Protein AF-A0A7J6NIA2-F1 (afdb_monomer_lite)

Structure (mmCIF, N/CA/C/O backbone):
data_AF-A0A7J6NIA2-F1
#
_entry.id   AF-A0A7J6NIA2-F1
#
loop_
_atom_site.group_PDB
_atom_site.id
_atom_site.type_symbol
_atom_site.label_atom_id
_atom_site.label_alt_id
_atom_site.label_comp_id
_atom_site.label_asym_id
_atom_site.label_entity_id
_atom_site.label_seq_id
_atom_site.pdbx_PDB_ins_code
_atom_site.Cartn_x
_atom_site.Cartn_y
_atom_site.Cartn_z
_atom_site.occupancy
_atom_site.B_iso_or_equiv
_atom_site.auth_seq_id
_atom_site.auth_comp_id
_atom_site.auth_asym_id
_atom_site.auth_atom_id
_atom_site.pdbx_PDB_model_num
ATOM 1 N N . MET A 1 1 ? 5.793 -27.119 43.582 1.00 45.19 1 MET A N 1
ATOM 2 C CA . MET A 1 1 ? 4.967 -27.601 42.456 1.00 45.19 1 MET A CA 1
ATOM 3 C C . MET A 1 1 ? 4.861 -26.455 41.469 1.00 45.19 1 MET A C 1
ATOM 5 O O . MET A 1 1 ? 4.261 -25.443 41.801 1.00 45.19 1 MET A O 1
ATOM 9 N N . SER A 1 2 ? 5.577 -26.552 40.351 1.00 40.84 2 SER A N 1
ATOM 10 C CA . SER A 1 2 ? 5.722 -25.476 39.365 1.00 40.84 2 SER A CA 1
ATOM 11 C C . SER A 1 2 ? 4.522 -25.458 38.420 1.00 40.84 2 SER A C 1
ATOM 13 O O . SER A 1 2 ? 4.171 -26.498 37.870 1.00 40.84 2 SER A O 1
ATOM 15 N N . ALA A 1 3 ? 3.907 -24.292 38.227 1.00 42.94 3 ALA A N 1
ATOM 16 C CA . ALA A 1 3 ? 2.899 -24.088 37.192 1.00 42.94 3 ALA A CA 1
ATOM 17 C C . ALA A 1 3 ? 3.591 -23.808 35.843 1.00 42.94 3 ALA A C 1
ATOM 19 O O . ALA A 1 3 ? 4.478 -22.951 35.796 1.00 42.94 3 ALA A O 1
ATOM 20 N N . PRO A 1 4 ? 3.209 -24.484 34.745 1.00 49.12 4 PRO A N 1
ATOM 21 C CA . PRO A 1 4 ? 3.611 -24.096 33.404 1.00 49.12 4 PRO A CA 1
ATOM 22 C C . PRO A 1 4 ? 2.627 -23.034 32.901 1.00 49.12 4 PRO A C 1
ATOM 24 O O . PRO A 1 4 ? 1.545 -23.352 32.413 1.00 49.12 4 PRO A O 1
ATOM 27 N N . SER A 1 5 ? 2.975 -21.758 33.048 1.00 40.22 5 SER A N 1
ATOM 28 C CA . SER A 1 5 ? 2.196 -20.675 32.445 1.00 40.22 5 SER A CA 1
ATOM 29 C C . SER A 1 5 ? 2.618 -20.512 30.989 1.00 40.22 5 SER A C 1
ATOM 31 O O . SER A 1 5 ? 3.705 -20.023 30.690 1.00 40.22 5 SER A O 1
ATOM 33 N N . SER A 1 6 ? 1.742 -20.977 30.106 1.00 42.31 6 SER A N 1
ATOM 34 C CA . SER A 1 6 ? 1.736 -20.886 28.649 1.00 42.31 6 SER A CA 1
ATOM 35 C C . SER A 1 6 ? 2.316 -19.581 28.087 1.00 42.31 6 SER A C 1
ATOM 37 O O . SER A 1 6 ? 1.615 -18.585 27.928 1.00 42.31 6 SER A O 1
ATOM 39 N N . GLY A 1 7 ? 3.592 -19.615 27.704 1.00 35.66 7 GLY A N 1
ATOM 40 C CA . GLY A 1 7 ? 4.191 -18.662 26.771 1.00 35.66 7 GLY A CA 1
ATOM 41 C C . GLY A 1 7 ? 3.800 -19.026 25.340 1.00 35.66 7 GLY A C 1
ATOM 42 O O . GLY A 1 7 ? 4.608 -19.570 24.593 1.00 35.66 7 GLY A O 1
ATOM 43 N N . LEU A 1 8 ? 2.541 -18.797 24.969 1.00 37.75 8 LEU A N 1
ATOM 44 C CA . LEU A 1 8 ? 2.057 -18.997 23.604 1.00 37.75 8 LEU A CA 1
ATOM 45 C C . LEU A 1 8 ? 2.076 -17.661 22.845 1.00 37.75 8 LEU A C 1
ATOM 47 O O . LEU A 1 8 ? 1.223 -16.810 23.052 1.00 37.75 8 LEU A O 1
ATOM 51 N N . GLY A 1 9 ? 3.013 -17.521 21.904 1.00 40.50 9 GLY A N 1
ATOM 52 C CA . GLY A 1 9 ? 2.625 -17.140 20.540 1.00 40.50 9 GLY A CA 1
ATOM 53 C C . GLY A 1 9 ? 2.795 -15.701 20.038 1.00 40.50 9 GLY A C 1
ATOM 54 O O . GLY A 1 9 ? 2.495 -15.485 18.867 1.00 40.50 9 GLY A O 1
ATOM 55 N N . ASN A 1 10 ? 3.306 -14.726 20.798 1.00 49.62 10 ASN A N 1
ATOM 56 C CA . ASN A 1 10 ? 3.347 -13.329 20.306 1.00 49.62 10 ASN A CA 1
ATOM 57 C C . ASN A 1 10 ? 4.240 -13.099 19.067 1.00 49.62 10 ASN A C 1
ATOM 59 O O . ASN A 1 10 ? 3.904 -12.289 18.206 1.00 49.62 10 ASN A O 1
ATOM 63 N N . GLY A 1 11 ? 5.307 -13.884 18.891 1.00 50.47 11 GLY A N 1
ATOM 64 C CA . GLY A 1 11 ? 6.149 -13.818 17.690 1.00 50.47 11 GLY A CA 1
ATOM 65 C C . GLY A 1 11 ? 5.523 -14.430 16.426 1.00 50.47 11 GLY A C 1
ATOM 66 O O . GLY A 1 11 ? 6.118 -14.341 15.352 1.00 50.47 11 GLY A O 1
ATOM 67 N N . ALA A 1 12 ? 4.369 -15.104 16.513 1.00 53.28 12 ALA A N 1
ATOM 68 C CA . ALA A 1 12 ? 3.686 -15.652 15.337 1.00 53.28 12 ALA A CA 1
ATOM 69 C C . ALA A 1 12 ? 3.034 -14.532 14.506 1.00 53.28 12 ALA A C 1
ATOM 71 O O . ALA A 1 12 ? 3.328 -14.414 13.320 1.00 53.28 12 ALA A O 1
ATOM 72 N N . GLY A 1 13 ? 2.294 -13.621 15.153 1.00 72.12 13 GLY A N 1
ATOM 73 C CA . GLY A 1 13 ? 1.554 -12.556 14.463 1.00 72.12 13 GLY A CA 1
ATOM 74 C C . GLY A 1 13 ? 2.438 -11.594 13.663 1.00 72.12 13 GLY A C 1
ATOM 75 O O . GLY A 1 13 ? 2.110 -11.250 12.533 1.00 72.12 13 GLY A O 1
ATOM 76 N N . ILE A 1 14 ? 3.603 -11.213 14.196 1.00 75.75 14 ILE A N 1
ATOM 77 C CA . ILE A 1 14 ? 4.543 -10.315 13.497 1.00 75.75 14 ILE A CA 1
ATOM 78 C C . ILE A 1 14 ? 5.127 -10.985 12.252 1.00 75.75 14 ILE A C 1
ATOM 80 O O . ILE A 1 14 ? 5.231 -10.364 11.194 1.00 75.75 14 ILE A O 1
ATOM 84 N N . ARG A 1 15 ? 5.489 -12.268 12.363 1.00 82.12 15 ARG A N 1
ATOM 85 C CA . ARG A 1 15 ? 6.034 -13.036 11.239 1.00 82.12 15 ARG A CA 1
ATOM 86 C C . ARG A 1 15 ? 4.994 -13.246 10.145 1.00 82.12 15 ARG A C 1
ATOM 88 O O . ARG A 1 15 ? 5.357 -13.217 8.972 1.00 82.12 15 ARG A O 1
ATOM 95 N N . ASP A 1 16 ? 3.727 -13.400 10.512 1.00 84.56 16 ASP A N 1
ATOM 96 C CA . ASP A 1 16 ? 2.630 -13.528 9.553 1.00 84.56 16 ASP A CA 1
ATOM 97 C C . ASP A 1 16 ? 2.328 -12.201 8.843 1.00 84.56 16 ASP A C 1
ATOM 99 O O . ASP A 1 16 ? 2.191 -12.193 7.617 1.00 84.56 16 ASP A O 1
ATOM 103 N N . ILE A 1 17 ? 2.346 -11.069 9.564 1.00 86.31 17 ILE A N 1
ATOM 104 C CA . ILE A 1 17 ? 2.268 -9.728 8.957 1.00 86.31 17 ILE A CA 1
ATOM 105 C C . ILE A 1 17 ? 3.416 -9.552 7.965 1.00 86.31 17 ILE A C 1
ATOM 107 O O . ILE A 1 17 ? 3.185 -9.246 6.796 1.00 86.31 17 ILE A O 1
ATOM 111 N N . GLN A 1 18 ? 4.654 -9.797 8.402 1.00 87.19 18 GLN A N 1
ATOM 112 C CA . GLN A 1 18 ? 5.826 -9.645 7.548 1.00 87.19 18 GLN A CA 1
ATOM 113 C C . GLN A 1 18 ? 5.720 -10.535 6.306 1.00 87.19 18 GLN A C 1
ATOM 115 O O . GLN A 1 18 ? 5.883 -10.028 5.200 1.00 87.19 18 GLN A O 1
ATOM 120 N N . ARG A 1 19 ? 5.404 -11.829 6.461 1.00 88.25 19 ARG A N 1
ATOM 121 C CA . ARG A 1 19 ? 5.225 -12.763 5.337 1.00 88.25 19 ARG A CA 1
ATOM 122 C C . ARG A 1 19 ? 4.176 -12.251 4.353 1.00 88.25 19 ARG A C 1
ATOM 124 O O . ARG A 1 19 ? 4.450 -12.212 3.159 1.00 88.25 19 ARG A O 1
ATOM 131 N N . THR A 1 20 ? 3.026 -11.807 4.850 1.00 89.50 20 THR A N 1
ATOM 132 C CA . THR A 1 20 ? 1.936 -11.299 4.008 1.00 89.50 20 THR A CA 1
ATOM 133 C C . THR A 1 20 ? 2.365 -10.057 3.231 1.00 89.50 20 THR A C 1
ATOM 135 O O . THR A 1 20 ? 2.151 -9.984 2.024 1.00 89.50 20 THR A O 1
ATOM 138 N N . LEU A 1 21 ? 3.052 -9.111 3.880 1.00 90.56 21 LEU A N 1
ATOM 139 C CA . LEU A 1 21 ? 3.591 -7.929 3.203 1.00 90.56 21 LEU A CA 1
ATOM 140 C C . LEU A 1 21 ? 4.607 -8.302 2.116 1.00 90.56 21 LEU A C 1
ATOM 142 O O . LEU A 1 21 ? 4.620 -7.674 1.060 1.00 90.56 21 LEU A O 1
ATOM 146 N N . LEU A 1 22 ? 5.425 -9.337 2.330 1.00 90.81 22 LEU A N 1
ATOM 147 C CA . LEU A 1 22 ? 6.323 -9.840 1.288 1.00 90.81 22 LEU A CA 1
ATOM 148 C C . LEU A 1 22 ? 5.561 -10.418 0.101 1.00 90.81 22 LEU A C 1
ATOM 150 O O . LEU A 1 22 ? 5.874 -10.068 -1.032 1.00 90.81 22 LEU A O 1
ATOM 154 N N . CYS A 1 23 ? 4.541 -11.237 0.350 1.00 90.62 23 CYS A N 1
ATOM 155 C CA . CYS A 1 23 ? 3.704 -11.794 -0.709 1.00 90.62 23 CYS A CA 1
ATOM 156 C C . CYS A 1 23 ? 3.002 -10.691 -1.514 1.00 90.62 23 CYS A C 1
ATOM 158 O O . CYS A 1 23 ? 2.989 -10.741 -2.741 1.00 90.62 23 CYS A O 1
ATOM 160 N N . ILE A 1 24 ? 2.483 -9.660 -0.842 1.00 91.81 24 ILE A N 1
ATOM 161 C CA . ILE A 1 24 ? 1.876 -8.493 -1.495 1.00 91.81 24 ILE A CA 1
ATOM 162 C C . ILE A 1 24 ? 2.916 -7.761 -2.349 1.00 91.81 24 ILE A C 1
ATOM 164 O O . ILE A 1 24 ? 2.649 -7.441 -3.510 1.00 91.81 24 ILE A O 1
ATOM 168 N N . PHE A 1 25 ? 4.116 -7.522 -1.812 1.00 92.94 25 PHE A N 1
ATOM 169 C CA . PHE A 1 25 ? 5.190 -6.895 -2.576 1.00 92.94 25 PHE A CA 1
ATOM 170 C C . PHE A 1 25 ? 5.533 -7.712 -3.822 1.00 92.94 25 PHE A C 1
ATOM 172 O O . PHE A 1 25 ? 5.605 -7.153 -4.914 1.00 92.94 25 PHE A O 1
ATOM 179 N N . ASP A 1 26 ? 5.702 -9.025 -3.694 1.00 91.00 26 ASP A N 1
ATOM 180 C CA . ASP A 1 26 ? 6.024 -9.912 -4.814 1.00 91.00 26 ASP A CA 1
ATOM 181 C C . ASP A 1 26 ? 4.872 -10.011 -5.830 1.00 91.00 26 ASP A C 1
ATOM 183 O O . ASP A 1 26 ? 5.105 -10.173 -7.028 1.00 91.00 26 ASP A O 1
ATOM 187 N N . TYR A 1 27 ? 3.627 -9.827 -5.403 1.00 92.12 27 TYR A N 1
ATOM 188 C CA . TYR A 1 27 ? 2.491 -9.776 -6.317 1.00 92.12 27 TYR A CA 1
ATOM 189 C C . TYR A 1 27 ? 2.450 -8.471 -7.135 1.00 92.12 27 TYR A C 1
ATOM 191 O O . TYR A 1 27 ? 2.284 -8.500 -8.356 1.00 92.12 27 TYR A O 1
ATOM 199 N N . TYR A 1 28 ? 2.632 -7.314 -6.488 1.00 93.12 28 TYR A N 1
ATOM 200 C CA . TYR A 1 28 ? 2.475 -6.005 -7.143 1.00 93.12 28 TYR A CA 1
ATOM 201 C C . TYR A 1 28 ? 3.755 -5.447 -7.779 1.00 93.12 28 TYR A C 1
ATOM 203 O O . TYR A 1 28 ? 3.667 -4.588 -8.666 1.00 93.12 28 TYR A O 1
ATOM 211 N N . SER A 1 29 ? 4.934 -5.883 -7.332 1.00 92.75 29 SER A N 1
ATOM 212 C CA . SER A 1 29 ? 6.212 -5.382 -7.843 1.00 92.75 29 SER A CA 1
ATOM 213 C C . SER A 1 29 ? 6.515 -5.897 -9.247 1.00 92.75 29 SER A C 1
ATOM 215 O O . SER A 1 29 ? 6.109 -6.981 -9.668 1.00 92.75 29 SER A O 1
ATOM 217 N N . THR A 1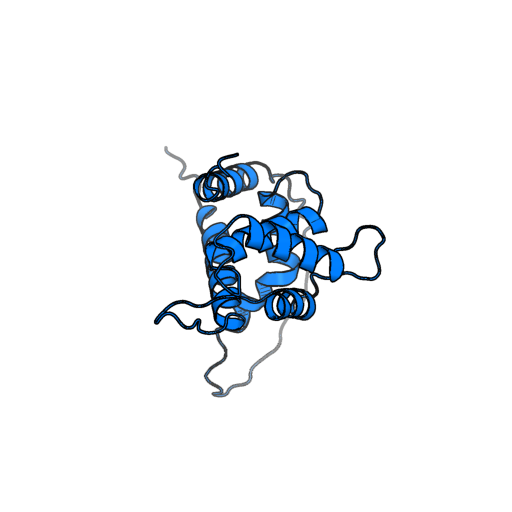 30 ? 7.256 -5.085 -9.991 1.00 89.50 30 THR A N 1
ATOM 218 C CA . THR A 1 30 ? 7.741 -5.418 -11.329 1.00 89.50 30 THR A CA 1
ATOM 219 C C . THR A 1 30 ? 9.240 -5.692 -11.279 1.00 89.50 30 THR A C 1
ATOM 221 O O . THR A 1 30 ? 9.935 -5.013 -10.514 1.00 89.50 30 THR A O 1
ATOM 224 N N . PRO A 1 31 ? 9.760 -6.630 -12.093 1.00 87.44 31 PRO A N 1
ATOM 225 C CA . PRO A 1 31 ? 11.199 -6.785 -12.269 1.00 87.44 31 PRO A CA 1
ATOM 226 C C . PRO A 1 31 ? 11.839 -5.442 -12.634 1.00 87.44 31 PRO A C 1
ATOM 228 O O . PRO A 1 31 ? 11.301 -4.704 -13.466 1.00 87.44 31 PRO A O 1
ATOM 231 N N . SER A 1 32 ? 12.950 -5.111 -11.981 1.00 85.25 32 SER A N 1
ATOM 232 C CA . SER A 1 32 ? 13.765 -3.952 -12.335 1.00 85.25 32 SER A CA 1
ATOM 233 C C . SER A 1 32 ? 14.729 -4.315 -13.477 1.00 85.25 32 SER A C 1
ATOM 235 O O . SER A 1 32 ? 14.815 -5.468 -13.904 1.00 85.25 32 SER A O 1
ATOM 237 N N . SER A 1 33 ? 15.450 -3.321 -14.003 1.00 81.38 33 SER A N 1
ATOM 238 C CA . SER A 1 33 ? 16.531 -3.555 -14.969 1.00 81.38 33 SER A CA 1
ATOM 239 C C . SER A 1 33 ? 17.726 -4.295 -14.354 1.00 81.38 33 SER A C 1
ATOM 241 O O . SER A 1 33 ? 18.554 -4.828 -15.092 1.00 81.38 33 SER A O 1
ATOM 243 N N . GLN A 1 34 ? 17.838 -4.321 -13.022 1.00 79.50 34 GLN A N 1
ATOM 244 C CA . GLN A 1 34 ? 18.849 -5.096 -12.317 1.00 79.50 34 GLN A CA 1
ATOM 245 C C . GLN A 1 34 ? 18.347 -6.529 -12.079 1.00 79.50 34 GLN A C 1
ATOM 247 O O . GLN A 1 34 ? 17.232 -6.735 -11.591 1.00 79.50 34 GLN A O 1
ATOM 252 N N . PRO A 1 35 ? 19.156 -7.551 -12.407 1.00 79.19 35 PRO A N 1
ATOM 253 C CA . PRO A 1 35 ? 18.750 -8.940 -12.257 1.00 79.19 35 PRO A CA 1
ATOM 254 C C . PRO A 1 35 ? 18.482 -9.28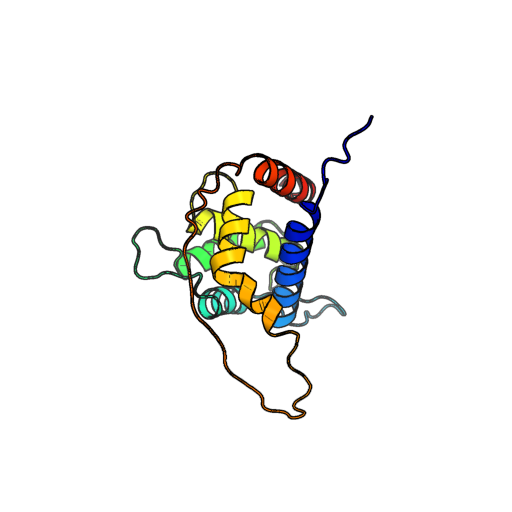3 -10.787 1.00 79.19 35 PRO A C 1
ATOM 256 O O . PRO A 1 35 ? 19.323 -9.069 -9.919 1.00 79.19 35 PRO A O 1
ATOM 259 N N . GLY A 1 36 ? 17.302 -9.848 -10.522 1.00 79.25 36 GLY A N 1
ATOM 260 C CA . GLY A 1 36 ? 16.875 -10.260 -9.181 1.00 79.25 36 GLY A CA 1
ATOM 261 C C . GLY A 1 36 ? 16.276 -9.142 -8.324 1.00 79.25 36 GLY A C 1
ATOM 262 O O . GLY A 1 36 ? 15.751 -9.428 -7.249 1.00 79.25 36 GLY A O 1
ATOM 263 N N . GLU A 1 37 ? 16.287 -7.895 -8.792 1.00 84.38 37 GLU A N 1
ATOM 264 C CA . GLU A 1 37 ? 15.642 -6.789 -8.097 1.00 84.38 37 GLU A CA 1
ATOM 265 C C . GLU A 1 37 ? 14.196 -6.621 -8.582 1.00 84.38 37 GLU A C 1
ATOM 267 O O . GLU A 1 37 ? 13.886 -6.687 -9.775 1.00 84.38 37 GLU A O 1
ATOM 272 N N . ARG A 1 38 ? 13.285 -6.393 -7.636 1.00 89.81 38 ARG A N 1
ATOM 273 C CA . ARG A 1 38 ? 11.895 -6.039 -7.925 1.00 89.81 38 ARG A CA 1
ATOM 274 C C . ARG A 1 38 ? 11.590 -4.720 -7.249 1.00 89.81 38 ARG A C 1
ATOM 276 O O . ARG A 1 38 ? 11.984 -4.502 -6.105 1.00 89.81 38 ARG A O 1
ATOM 283 N N . LEU A 1 39 ? 10.895 -3.854 -7.972 1.00 91.75 39 LEU A N 1
ATOM 284 C CA . LEU A 1 39 ? 10.536 -2.521 -7.515 1.00 91.75 39 LEU A CA 1
ATOM 285 C C . LEU A 1 39 ? 9.033 -2.319 -7.642 1.00 91.75 39 LEU A C 1
ATOM 287 O O . LEU A 1 39 ? 8.397 -2.778 -8.597 1.00 91.75 39 LEU A O 1
ATOM 291 N N . LEU A 1 40 ? 8.464 -1.604 -6.680 1.00 94.12 40 LEU A N 1
ATOM 292 C CA . LEU A 1 40 ? 7.044 -1.292 -6.646 1.00 94.12 40 LEU A CA 1
ATOM 293 C C . LEU A 1 40 ? 6.828 0.175 -7.021 1.00 94.12 40 LEU A C 1
ATOM 295 O O . LEU A 1 40 ? 7.232 1.086 -6.304 1.00 94.12 40 LEU A O 1
ATOM 299 N N . ARG A 1 41 ? 6.211 0.404 -8.182 1.00 94.00 41 ARG A N 1
ATOM 300 C CA . ARG A 1 41 ? 5.921 1.750 -8.703 1.00 94.00 41 ARG A CA 1
ATOM 301 C C . ARG A 1 41 ? 4.726 2.387 -7.994 1.00 94.00 41 ARG A C 1
ATOM 303 O O . ARG A 1 41 ? 3.854 1.676 -7.500 1.00 94.00 41 ARG A O 1
ATOM 310 N N . ALA A 1 42 ? 4.629 3.716 -8.054 1.00 92.38 42 ALA A N 1
ATOM 311 C CA . ALA A 1 42 ? 3.523 4.484 -7.467 1.00 92.38 42 ALA A CA 1
ATOM 312 C C . ALA A 1 42 ? 2.144 3.956 -7.888 1.00 92.38 42 ALA A C 1
ATOM 314 O O . ALA A 1 42 ? 1.290 3.678 -7.050 1.00 92.38 42 ALA A O 1
ATOM 315 N N . SER A 1 43 ? 1.962 3.708 -9.189 1.00 92.94 43 SER A N 1
ATOM 316 C CA . SER A 1 43 ? 0.707 3.179 -9.734 1.00 92.94 43 SER A CA 1
ATOM 317 C C . SER A 1 43 ? 0.333 1.808 -9.166 1.00 92.94 43 SER A C 1
ATOM 319 O O . SER A 1 43 ? -0.849 1.520 -8.991 1.00 92.94 43 SER A O 1
ATOM 321 N N . LYS A 1 44 ? 1.323 0.969 -8.840 1.00 94.25 44 LYS A N 1
ATOM 322 C CA . LYS A 1 44 ? 1.111 -0.345 -8.221 1.00 94.25 44 LYS A CA 1
ATOM 323 C C . LYS A 1 44 ? 0.797 -0.228 -6.732 1.00 94.25 44 LYS A C 1
ATOM 325 O O . LYS A 1 44 ? -0.081 -0.949 -6.271 1.00 94.25 44 LYS A O 1
ATOM 330 N N . LEU A 1 45 ? 1.423 0.711 -6.015 1.00 94.12 45 LEU A N 1
ATOM 331 C CA . LEU A 1 45 ? 1.064 1.000 -4.621 1.00 94.12 45 LEU A CA 1
ATOM 332 C C . LEU A 1 45 ? -0.381 1.487 -4.517 1.00 94.12 45 LEU A C 1
ATOM 334 O O . LEU A 1 45 ? -1.161 0.949 -3.739 1.00 94.12 45 LEU A O 1
ATOM 338 N N . ARG A 1 46 ? -0.758 2.462 -5.351 1.00 93.56 46 ARG A N 1
ATOM 339 C CA . ARG A 1 46 ? -2.130 2.973 -5.398 1.00 93.56 46 ARG A CA 1
ATOM 340 C C . ARG A 1 46 ? -3.121 1.864 -5.731 1.00 93.56 46 ARG A C 1
ATOM 342 O O . ARG A 1 46 ? -4.144 1.747 -5.066 1.00 93.56 46 ARG A O 1
ATOM 349 N N . ARG A 1 47 ? -2.803 1.024 -6.724 1.00 92.94 47 ARG A N 1
ATOM 350 C CA . ARG A 1 47 ? -3.653 -0.113 -7.088 1.00 92.94 47 ARG A CA 1
ATOM 351 C C . ARG A 1 47 ? -3.838 -1.082 -5.920 1.00 92.94 47 ARG A C 1
ATOM 353 O O . ARG A 1 47 ? -4.972 -1.439 -5.640 1.00 92.94 47 ARG A O 1
ATOM 360 N N . MET A 1 48 ? -2.766 -1.425 -5.207 1.00 93.94 48 MET A N 1
ATOM 361 C CA . MET A 1 48 ? -2.843 -2.244 -3.995 1.00 93.94 48 MET A CA 1
ATOM 362 C C . MET A 1 48 ? -3.774 -1.615 -2.950 1.00 93.94 48 MET A C 1
ATOM 364 O O . MET A 1 48 ? -4.624 -2.312 -2.404 1.00 93.94 48 MET A O 1
ATOM 368 N N . CYS A 1 49 ? -3.647 -0.312 -2.679 1.00 93.06 49 CYS A N 1
ATOM 369 C CA . CYS A 1 49 ? -4.506 0.383 -1.716 1.00 93.06 49 CYS A CA 1
ATOM 370 C C . CYS A 1 49 ? -5.988 0.393 -2.126 1.00 93.06 49 CYS A C 1
ATOM 372 O O . CYS A 1 49 ? -6.849 0.339 -1.250 1.00 93.06 49 CYS A O 1
ATOM 374 N N . LEU A 1 50 ? -6.283 0.445 -3.428 1.00 91.38 50 LEU A N 1
ATOM 375 C CA . LEU A 1 50 ? -7.645 0.315 -3.955 1.00 91.38 50 LEU A CA 1
ATOM 376 C C . LEU A 1 50 ? -8.164 -1.121 -3.815 1.00 91.38 50 LEU A C 1
ATOM 378 O O . LEU A 1 50 ? -9.241 -1.326 -3.269 1.00 91.38 50 LEU A O 1
ATOM 382 N N . ASP A 1 51 ? -7.380 -2.111 -4.250 1.00 90.44 51 ASP A N 1
ATOM 383 C CA . ASP A 1 51 ? -7.770 -3.529 -4.232 1.00 90.44 51 ASP A CA 1
ATOM 384 C C . ASP A 1 51 ? -8.004 -4.052 -2.801 1.00 90.44 51 ASP A C 1
ATOM 386 O O . ASP A 1 51 ? -8.829 -4.933 -2.586 1.00 90.44 51 ASP A O 1
ATOM 390 N N . SER A 1 52 ? -7.313 -3.481 -1.810 1.00 88.69 52 SER A N 1
ATOM 391 C CA . SER A 1 52 ? -7.467 -3.813 -0.383 1.00 88.69 52 SER A CA 1
ATOM 392 C C . SER A 1 52 ? -8.483 -2.935 0.364 1.00 88.69 52 SER A C 1
ATOM 394 O O . SER A 1 52 ? -8.674 -3.104 1.571 1.00 88.69 52 SER A O 1
ATOM 396 N N . GLY A 1 53 ? -9.125 -1.975 -0.313 1.00 88.62 53 GLY A N 1
ATOM 397 C CA . GLY A 1 53 ? -10.074 -1.047 0.315 1.00 88.62 53 GLY A CA 1
ATOM 398 C C . GLY A 1 53 ? -9.445 -0.160 1.398 1.00 88.62 53 GLY A C 1
ATOM 399 O O . GLY A 1 53 ? -10.122 0.276 2.329 1.00 88.62 53 GLY A O 1
ATOM 400 N N . ILE A 1 54 ? -8.129 0.077 1.333 1.00 89.81 54 ILE A N 1
ATOM 401 C CA . ILE A 1 54 ? -7.434 0.954 2.283 1.00 89.81 54 ILE A CA 1
ATOM 402 C C . ILE A 1 54 ? -7.815 2.414 2.014 1.00 89.81 54 ILE A C 1
ATOM 404 O O . ILE A 1 54 ? -7.964 3.182 2.968 1.00 89.81 54 ILE A O 1
ATOM 408 N N . ILE A 1 55 ? -7.974 2.791 0.744 1.00 90.12 55 ILE A N 1
ATOM 409 C CA . ILE A 1 55 ? -8.435 4.129 0.366 1.00 90.12 55 ILE A CA 1
ATOM 410 C C . ILE A 1 55 ? -9.908 4.282 0.752 1.00 90.12 55 ILE A C 1
ATOM 412 O O . ILE A 1 55 ? -10.733 3.435 0.422 1.00 90.12 55 ILE A O 1
ATOM 416 N N . ASP A 1 56 ? -10.206 5.371 1.451 1.00 83.50 56 ASP A N 1
ATOM 417 C CA . ASP A 1 56 ? -11.549 5.754 1.880 1.00 83.50 56 ASP A CA 1
ATOM 418 C C . ASP A 1 56 ? -11.770 7.206 1.446 1.00 83.50 56 ASP A C 1
ATOM 420 O O . ASP A 1 56 ? -11.315 8.148 2.100 1.00 83.50 56 ASP A O 1
ATOM 424 N N . GLU A 1 57 ? -12.379 7.370 0.270 1.00 72.12 57 GLU A N 1
ATOM 425 C CA . GLU A 1 57 ? -12.606 8.679 -0.355 1.00 72.12 57 GLU A CA 1
ATOM 426 C C . GLU A 1 57 ? -13.789 9.434 0.271 1.00 72.12 57 GLU A C 1
ATOM 428 O O . GLU A 1 57 ? -13.936 10.635 0.042 1.00 72.12 57 GLU A O 1
ATOM 433 N N . GLU A 1 58 ? -14.615 8.767 1.083 1.00 67.62 58 GLU A N 1
ATOM 434 C CA . GLU A 1 58 ? -15.853 9.344 1.621 1.00 67.62 58 GLU A CA 1
ATOM 435 C C . GLU A 1 58 ? -15.641 10.101 2.946 1.00 67.62 58 GLU A C 1
ATOM 437 O O . GLU A 1 58 ? -16.506 10.865 3.383 1.00 67.62 58 GLU A O 1
ATOM 442 N N . GLY A 1 59 ? -14.476 9.958 3.587 1.00 57.88 59 GLY A N 1
ATOM 443 C CA . GLY A 1 59 ? -14.177 10.582 4.877 1.00 57.88 59 GLY A CA 1
ATOM 444 C C . GLY A 1 59 ? -13.278 11.823 4.805 1.00 57.88 59 GLY A C 1
ATOM 445 O O . GLY A 1 59 ? -12.165 11.773 4.292 1.00 57.88 59 GLY A O 1
ATOM 446 N N . HIS A 1 60 ? -13.647 12.905 5.509 1.00 59.97 60 HIS A N 1
ATOM 447 C CA . HIS A 1 60 ? -12.765 14.066 5.771 1.00 59.97 60 HIS A CA 1
ATOM 448 C C . HIS A 1 60 ? -11.443 13.719 6.499 1.00 59.97 60 HIS A C 1
ATOM 450 O O . HIS A 1 60 ? -10.555 14.565 6.614 1.00 59.97 60 HIS A O 1
ATOM 456 N N . LYS A 1 61 ? -11.314 12.492 7.018 1.00 67.44 61 LYS A N 1
ATOM 457 C CA . LYS A 1 61 ? -10.107 11.944 7.659 1.00 67.44 61 LYS A CA 1
ATOM 458 C C . LYS A 1 61 ? -9.618 10.642 7.010 1.00 67.44 61 LYS A C 1
ATOM 460 O O . LYS A 1 61 ? -8.760 9.974 7.580 1.00 67.44 61 LYS A O 1
ATOM 465 N N . GLY A 1 62 ? -10.184 10.277 5.861 1.00 73.31 62 GLY A N 1
ATOM 466 C CA . GLY A 1 62 ? -9.838 9.064 5.135 1.00 73.31 62 GLY A CA 1
ATOM 467 C C . GLY A 1 62 ? -8.480 9.164 4.446 1.00 73.31 62 GLY A C 1
ATOM 468 O O . GLY A 1 62 ? -7.925 10.248 4.225 1.00 73.31 62 GLY A O 1
ATOM 469 N N . LEU A 1 63 ? -7.923 8.003 4.115 1.00 87.94 63 LEU A N 1
ATOM 470 C CA . LEU A 1 63 ? -6.744 7.925 3.270 1.00 87.94 63 LEU A CA 1
ATOM 471 C C . LEU A 1 63 ? -7.188 8.078 1.810 1.00 87.94 63 LEU A C 1
ATOM 473 O O . LEU A 1 63 ? -7.880 7.209 1.292 1.00 87.94 63 LEU A O 1
ATOM 477 N N . THR A 1 64 ? -6.778 9.160 1.152 1.00 91.00 64 THR A N 1
ATOM 478 C CA . THR A 1 64 ? -7.102 9.428 -0.259 1.00 91.00 64 THR A CA 1
ATOM 479 C C . THR A 1 64 ? -5.990 8.967 -1.198 1.00 91.00 64 THR A C 1
ATOM 481 O O . THR A 1 64 ? -4.843 8.782 -0.781 1.00 91.00 64 THR A O 1
ATOM 484 N N . ASP A 1 65 ? -6.293 8.847 -2.489 1.00 91.00 65 ASP A N 1
ATOM 485 C CA . ASP A 1 65 ? -5.312 8.532 -3.535 1.00 91.00 65 ASP A CA 1
ATOM 486 C C . ASP A 1 65 ? -4.135 9.533 -3.581 1.00 91.00 65 ASP A C 1
ATOM 488 O O . ASP A 1 65 ? -2.981 9.139 -3.784 1.00 91.00 65 ASP A O 1
ATOM 492 N N . VAL A 1 66 ? -4.411 10.817 -3.327 1.00 91.50 66 VAL A N 1
ATOM 493 C CA . VAL A 1 66 ? -3.418 11.890 -3.218 1.00 91.50 66 VAL A CA 1
ATOM 494 C C . VAL A 1 66 ? -2.519 11.659 -2.007 1.00 91.50 66 VAL A C 1
ATOM 496 O O . VAL A 1 66 ? -1.302 11.808 -2.107 1.00 91.50 66 VAL A O 1
ATOM 499 N N . ARG A 1 67 ? -3.081 11.263 -0.856 1.00 91.56 67 ARG A N 1
ATOM 500 C CA . ARG A 1 67 ? -2.282 10.958 0.343 1.00 91.56 67 ARG A CA 1
ATOM 501 C C . ARG A 1 67 ? -1.371 9.755 0.119 1.00 91.56 67 ARG A C 1
ATOM 503 O O . ARG A 1 67 ? -0.210 9.804 0.523 1.00 91.56 67 ARG A O 1
ATOM 510 N N . VAL A 1 68 ? -1.857 8.723 -0.573 1.00 94.06 68 VAL A N 1
ATOM 511 C CA . VAL A 1 68 ? -1.035 7.566 -0.966 1.00 94.06 68 VAL A CA 1
ATOM 512 C C . VAL A 1 68 ? 0.152 8.006 -1.830 1.00 94.06 68 VAL A C 1
ATOM 514 O O . VAL A 1 68 ? 1.281 7.597 -1.562 1.00 94.06 68 VAL A O 1
ATOM 517 N N . ASP A 1 69 ? -0.064 8.888 -2.808 1.00 93.44 69 ASP A N 1
ATOM 518 C CA . ASP A 1 69 ? 1.017 9.412 -3.657 1.00 93.44 69 ASP A CA 1
ATOM 519 C C . ASP A 1 69 ? 2.022 10.272 -2.885 1.00 93.44 69 ASP A C 1
ATOM 521 O O . ASP A 1 69 ? 3.232 10.182 -3.121 1.00 93.44 69 ASP A O 1
ATOM 525 N N . LEU A 1 70 ? 1.550 11.091 -1.940 1.00 93.44 70 LEU A N 1
ATOM 526 C CA . LEU A 1 70 ? 2.426 11.882 -1.073 1.00 93.44 70 LEU A CA 1
ATOM 527 C C . LEU A 1 70 ? 3.298 10.981 -0.192 1.00 93.44 70 LEU A C 1
ATOM 529 O O . LEU A 1 70 ? 4.489 11.259 -0.031 1.00 93.44 70 LEU A O 1
ATOM 533 N N . ILE A 1 71 ? 2.737 9.893 0.344 1.00 93.81 71 ILE A N 1
ATOM 534 C CA . ILE A 1 71 ? 3.490 8.889 1.107 1.00 93.81 71 ILE A CA 1
ATOM 535 C C . ILE A 1 71 ? 4.514 8.201 0.205 1.00 93.81 71 ILE A C 1
ATOM 537 O O . ILE A 1 71 ? 5.691 8.157 0.563 1.00 93.81 71 ILE A O 1
ATOM 541 N N . TYR A 1 72 ? 4.104 7.732 -0.978 1.00 94.06 72 TYR A N 1
ATOM 542 C CA . TYR A 1 72 ? 5.014 7.123 -1.949 1.00 94.06 72 TYR A CA 1
ATOM 543 C C . TYR A 1 72 ? 6.201 8.041 -2.241 1.00 94.06 72 TYR A C 1
ATOM 545 O O . TYR A 1 72 ? 7.350 7.628 -2.112 1.00 94.06 72 TYR A O 1
ATOM 553 N N . THR A 1 73 ? 5.921 9.299 -2.584 1.00 92.88 73 THR A N 1
ATOM 554 C CA . THR A 1 73 ? 6.938 10.290 -2.956 1.00 92.88 73 THR A CA 1
ATOM 555 C C . THR A 1 73 ? 7.885 10.564 -1.794 1.00 92.88 73 THR A C 1
ATOM 557 O O . THR A 1 73 ? 9.099 10.597 -1.976 1.00 92.88 73 THR A O 1
ATOM 560 N N . ARG A 1 74 ? 7.352 10.704 -0.574 1.00 92.94 74 ARG A N 1
ATOM 561 C CA . ARG A 1 74 ? 8.155 10.921 0.637 1.00 92.94 74 ARG A CA 1
ATOM 562 C C . ARG A 1 74 ? 9.135 9.772 0.884 1.00 92.94 74 ARG A C 1
ATOM 564 O O . ARG A 1 74 ? 10.311 10.021 1.146 1.00 92.94 74 ARG A O 1
ATOM 571 N N . ILE A 1 75 ? 8.661 8.530 0.806 1.00 92.31 75 ILE A N 1
ATOM 572 C CA . ILE A 1 75 ? 9.486 7.342 1.060 1.00 92.31 75 ILE A CA 1
ATOM 573 C C . ILE A 1 75 ? 10.475 7.091 -0.084 1.00 92.31 75 ILE A C 1
ATOM 575 O O . ILE A 1 75 ? 11.634 6.753 0.163 1.00 92.31 75 ILE A O 1
ATOM 579 N N . HIS A 1 76 ? 10.048 7.302 -1.330 1.00 90.25 76 HIS A N 1
ATOM 580 C CA . HIS A 1 76 ? 10.912 7.191 -2.504 1.00 90.25 76 HIS A CA 1
ATOM 581 C C . HIS A 1 76 ? 12.073 8.190 -2.435 1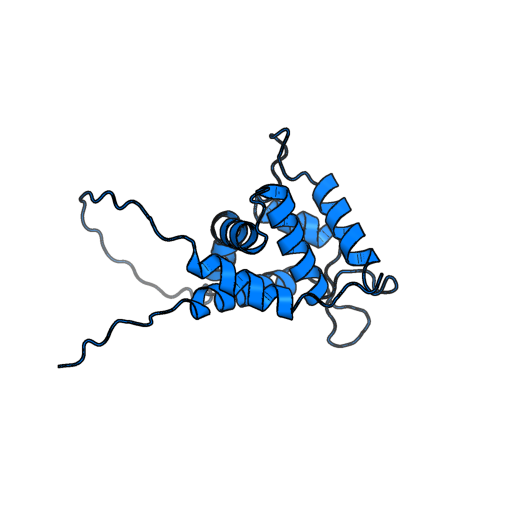.00 90.25 76 HIS A C 1
ATOM 583 O O . HIS A 1 76 ? 13.229 7.779 -2.518 1.00 90.25 76 HIS A O 1
ATOM 589 N N . ASN A 1 77 ? 11.781 9.461 -2.139 1.00 87.56 77 ASN A N 1
ATOM 590 C CA . ASN A 1 77 ? 12.788 10.520 -2.010 1.00 87.56 77 ASN A CA 1
ATOM 591 C C . ASN A 1 77 ? 13.756 10.317 -0.836 1.00 87.56 77 ASN A C 1
ATOM 593 O O . ASN A 1 77 ? 14.847 10.883 -0.842 1.00 87.56 77 ASN A O 1
ATOM 597 N N . SER A 1 78 ? 13.362 9.533 0.170 1.00 83.25 78 SER A N 1
ATOM 598 C CA . SER A 1 78 ? 14.216 9.198 1.316 1.00 83.25 78 SER A CA 1
ATOM 599 C C . SER A 1 78 ? 15.245 8.104 0.998 1.00 83.25 78 SER A C 1
ATOM 601 O O . SER A 1 78 ? 16.146 7.866 1.800 1.00 83.25 78 SER A O 1
ATOM 603 N N . GLY A 1 79 ? 15.102 7.411 -0.136 1.00 77.69 79 GLY A N 1
ATOM 604 C CA . GLY A 1 79 ? 16.024 6.370 -0.582 1.00 77.69 79 GLY A CA 1
ATOM 605 C C . GLY A 1 79 ? 16.725 6.723 -1.889 1.00 77.69 79 GLY A C 1
ATOM 606 O O . GLY A 1 79 ? 16.970 7.889 -2.194 1.00 77.69 79 GLY A O 1
ATOM 607 N N . ASP A 1 80 ? 17.075 5.694 -2.661 1.00 76.19 80 ASP A N 1
ATOM 608 C CA . ASP A 1 80 ? 17.747 5.873 -3.945 1.00 76.19 80 ASP A CA 1
ATOM 609 C C . ASP A 1 80 ? 16.776 6.424 -5.002 1.00 76.19 80 ASP A C 1
ATOM 611 O O . ASP A 1 80 ? 15.949 5.705 -5.567 1.00 76.19 80 ASP A O 1
ATOM 615 N N . GLN A 1 81 ? 16.899 7.722 -5.278 1.00 75.06 81 GLN A N 1
ATOM 616 C CA . GLN A 1 81 ? 16.074 8.437 -6.253 1.00 75.06 81 GLN A CA 1
ATOM 617 C C . GLN A 1 81 ? 16.326 7.988 -7.699 1.00 75.06 81 GLN A C 1
ATOM 619 O O . GLN A 1 81 ? 15.540 8.321 -8.588 1.00 75.06 81 GLN A O 1
ATOM 624 N N . THR A 1 82 ? 17.403 7.240 -7.957 1.00 75.38 82 THR A N 1
ATOM 625 C CA . THR A 1 82 ? 17.707 6.731 -9.301 1.00 75.38 82 THR A CA 1
ATOM 626 C C . THR A 1 82 ? 16.834 5.532 -9.680 1.00 75.38 82 THR A C 1
ATOM 628 O O . THR A 1 82 ? 16.588 5.295 -10.866 1.00 75.38 82 THR A O 1
ATOM 631 N N . ALA A 1 83 ? 16.299 4.809 -8.691 1.00 77.00 83 ALA A N 1
ATOM 632 C CA . ALA A 1 83 ? 15.406 3.682 -8.907 1.00 77.00 83 ALA A CA 1
ATOM 633 C C . ALA A 1 83 ? 13.983 4.164 -9.231 1.00 77.00 83 ALA A C 1
ATOM 635 O O . ALA A 1 83 ? 13.394 4.953 -8.499 1.00 77.00 83 ALA A O 1
ATOM 636 N N . GLN A 1 84 ? 13.368 3.653 -10.301 1.00 83.31 84 GLN A N 1
ATOM 637 C CA . GLN A 1 84 ? 11.976 3.976 -10.650 1.00 83.31 84 GLN A CA 1
ATOM 638 C C . GLN A 1 84 ? 10.968 3.121 -9.858 1.00 83.31 84 GLN A C 1
ATOM 640 O O . GLN A 1 84 ? 10.148 2.411 -10.449 1.00 83.31 84 GLN A O 1
ATOM 645 N N . GLY A 1 85 ? 11.039 3.147 -8.527 1.00 89.00 85 GLY A N 1
ATOM 646 C CA . GLY A 1 85 ? 10.141 2.394 -7.651 1.00 89.00 85 GLY A CA 1
ATOM 647 C C . GLY A 1 85 ? 10.651 2.264 -6.219 1.00 89.00 85 GLY A C 1
ATOM 648 O O . GLY A 1 85 ? 11.792 2.602 -5.920 1.00 89.00 85 GLY A O 1
ATOM 649 N N . LEU A 1 86 ? 9.798 1.747 -5.337 1.00 91.88 86 LEU A N 1
ATOM 650 C CA . LEU A 1 86 ? 10.167 1.389 -3.972 1.00 91.88 86 LEU A CA 1
ATOM 651 C C . LEU A 1 86 ? 10.794 -0.003 -3.949 1.00 91.88 86 LEU A C 1
ATOM 653 O O . LEU A 1 86 ? 10.222 -0.963 -4.476 1.00 91.88 86 LEU A O 1
ATOM 657 N N . SER A 1 87 ? 11.934 -0.119 -3.279 1.00 92.06 87 SER A N 1
ATOM 658 C CA . SER A 1 87 ? 12.470 -1.409 -2.847 1.00 92.06 87 SER A CA 1
ATOM 659 C C . SER A 1 87 ? 11.552 -2.070 -1.811 1.00 92.06 87 SER A C 1
ATOM 661 O O . SER A 1 87 ? 10.676 -1.437 -1.220 1.00 92.06 87 SER A O 1
ATOM 663 N N . LYS A 1 88 ? 11.788 -3.352 -1.531 1.00 90.25 88 LYS A N 1
ATOM 664 C CA . LYS A 1 88 ? 11.049 -4.119 -0.517 1.00 90.25 88 LYS A CA 1
ATOM 665 C C . LYS A 1 88 ? 11.036 -3.455 0.866 1.00 90.25 88 LYS A C 1
ATOM 667 O O . LYS A 1 88 ? 10.011 -3.472 1.538 1.00 90.25 88 LYS A O 1
ATOM 672 N N . HIS A 1 89 ? 12.150 -2.850 1.282 1.00 89.88 89 HIS A N 1
ATOM 673 C CA . HIS A 1 89 ? 12.235 -2.143 2.564 1.00 89.88 89 HIS A CA 1
ATOM 674 C C . HIS A 1 89 ? 11.407 -0.858 2.557 1.00 89.88 89 HIS A C 1
ATOM 676 O O . HIS A 1 89 ? 10.565 -0.665 3.427 1.00 89.88 89 HIS A O 1
ATOM 682 N N . GLN A 1 90 ? 11.563 -0.042 1.513 1.00 91.88 90 GLN A N 1
ATOM 683 C CA . GLN A 1 90 ? 10.768 1.172 1.334 1.00 91.88 90 GLN A CA 1
ATOM 684 C C . GLN A 1 90 ? 9.269 0.873 1.231 1.00 91.88 90 GLN A C 1
ATOM 686 O O . GLN A 1 90 ? 8.445 1.646 1.702 1.00 91.88 90 GLN A O 1
ATOM 691 N N . PHE A 1 91 ? 8.892 -0.260 0.641 1.00 93.81 91 PHE A N 1
ATOM 692 C CA . PHE A 1 91 ? 7.505 -0.703 0.637 1.00 93.81 91 PHE A CA 1
ATOM 693 C C . PHE A 1 91 ? 6.981 -0.969 2.055 1.00 93.81 91 PHE A C 1
ATOM 695 O O . PHE A 1 91 ? 5.888 -0.513 2.379 1.00 93.81 91 PHE A O 1
ATOM 702 N N . MET A 1 92 ? 7.748 -1.645 2.919 1.00 92.31 92 MET A N 1
ATOM 703 C CA . MET A 1 92 ? 7.339 -1.846 4.316 1.00 92.31 92 MET A CA 1
ATOM 704 C C . MET A 1 92 ? 7.158 -0.514 5.049 1.00 92.31 92 MET A C 1
ATOM 706 O O . MET A 1 92 ? 6.144 -0.328 5.721 1.00 92.31 92 MET A O 1
ATOM 710 N N . ASP A 1 93 ? 8.084 0.428 4.857 1.00 91.12 93 ASP A N 1
ATOM 711 C CA . ASP A 1 93 ? 7.980 1.771 5.437 1.00 91.12 93 ASP A CA 1
ATOM 712 C C . ASP A 1 93 ? 6.743 2.520 4.921 1.00 91.12 93 ASP A C 1
ATOM 714 O O . ASP A 1 93 ? 6.041 3.180 5.688 1.00 91.12 93 ASP A O 1
ATOM 718 N N . ALA A 1 94 ? 6.434 2.382 3.628 1.00 93.88 94 ALA A N 1
ATOM 719 C CA . ALA A 1 94 ? 5.235 2.961 3.039 1.00 93.88 94 ALA A CA 1
ATOM 720 C C . ALA A 1 94 ? 3.962 2.365 3.653 1.00 93.88 94 ALA A C 1
ATOM 722 O O . ALA A 1 94 ? 3.053 3.119 3.980 1.00 93.88 94 ALA A O 1
ATOM 723 N N . VAL A 1 95 ? 3.891 1.049 3.874 1.00 93.12 95 VAL A N 1
ATOM 724 C CA . VAL A 1 95 ? 2.725 0.408 4.510 1.00 93.12 95 VAL A CA 1
ATOM 725 C C . VAL A 1 95 ? 2.533 0.884 5.951 1.00 93.12 95 VAL A C 1
ATOM 727 O O . VAL A 1 95 ? 1.399 1.145 6.353 1.00 93.12 95 VAL A O 1
ATOM 730 N N . VAL A 1 96 ? 3.615 1.065 6.711 1.00 91.50 96 VAL A N 1
ATOM 731 C CA . VAL A 1 96 ? 3.541 1.659 8.056 1.00 91.50 96 VAL A CA 1
ATOM 732 C C . VAL A 1 96 ? 2.999 3.087 7.982 1.00 91.50 96 VAL A C 1
ATOM 734 O O . VAL A 1 96 ? 2.043 3.408 8.684 1.00 91.50 96 VAL A O 1
ATOM 737 N N . ALA A 1 97 ? 3.528 3.916 7.079 1.00 92.00 97 ALA A N 1
ATOM 738 C CA . ALA A 1 97 ? 3.060 5.289 6.903 1.00 92.00 97 ALA A CA 1
ATOM 739 C C . ALA A 1 97 ? 1.585 5.360 6.463 1.00 92.00 97 ALA A C 1
ATOM 741 O O . ALA A 1 97 ? 0.845 6.215 6.943 1.00 92.00 97 ALA A O 1
ATOM 742 N N . LEU A 1 98 ? 1.135 4.446 5.596 1.00 92.94 98 LEU A N 1
ATOM 743 C CA . LEU A 1 98 ? -0.273 4.321 5.200 1.00 92.94 98 LEU A CA 1
ATOM 744 C C . LEU A 1 98 ? -1.159 3.963 6.399 1.00 92.94 98 LEU A C 1
ATOM 746 O O . LEU A 1 98 ? -2.245 4.519 6.551 1.00 92.94 98 LEU A O 1
ATOM 750 N N . ALA A 1 99 ? -0.693 3.059 7.262 1.00 91.31 99 ALA A N 1
ATOM 751 C CA . ALA A 1 99 ? -1.411 2.673 8.468 1.00 91.31 99 ALA A CA 1
ATOM 752 C C . ALA A 1 99 ? -1.536 3.844 9.454 1.00 91.31 99 ALA A C 1
ATOM 754 O O . ALA A 1 99 ? -2.625 4.105 9.972 1.00 91.31 99 ALA A O 1
ATOM 755 N N . GLU A 1 100 ? -0.435 4.559 9.698 1.00 90.56 100 GLU A N 1
ATOM 756 C CA . GLU A 1 100 ? -0.410 5.739 10.567 1.00 90.56 100 GLU A CA 1
ATOM 757 C C . GLU A 1 100 ? -1.340 6.840 10.045 1.00 90.56 100 GLU A C 1
ATOM 759 O O . GLU A 1 100 ? -2.131 7.387 10.814 1.00 90.56 100 GLU A O 1
ATOM 764 N N . GLU A 1 101 ? -1.303 7.104 8.738 1.00 90.31 101 GLU A N 1
ATOM 765 C CA . GLU A 1 101 ? -2.148 8.105 8.081 1.00 90.31 101 GLU A CA 1
ATOM 766 C C . GLU A 1 101 ? -3.627 7.695 8.043 1.00 90.31 101 GLU A C 1
ATOM 768 O O . GLU A 1 101 ? -4.500 8.556 8.024 1.00 90.31 101 GLU A O 1
ATOM 773 N N . LYS A 1 102 ? -3.950 6.397 8.041 1.00 88.69 102 LYS A N 1
ATOM 774 C CA . LYS A 1 102 ? -5.347 5.942 8.089 1.00 88.69 102 LYS A CA 1
ATOM 775 C C . LYS A 1 102 ? -5.913 6.005 9.508 1.00 88.69 102 LYS A C 1
ATOM 777 O O . LYS A 1 102 ? -6.989 6.560 9.725 1.00 88.69 102 LYS A O 1
ATOM 782 N N . TYR A 1 103 ? -5.205 5.450 10.489 1.00 87.25 103 TYR A N 1
ATOM 783 C CA . TYR A 1 103 ? -5.776 5.205 11.819 1.00 87.25 103 TYR A CA 1
ATOM 784 C C . TYR A 1 103 ? -5.392 6.230 12.886 1.00 87.25 103 TYR A C 1
ATOM 786 O O . TYR A 1 103 ? -6.065 6.278 13.916 1.00 87.25 103 TYR A O 1
ATOM 794 N N . HIS A 1 104 ? -4.350 7.039 12.666 1.00 85.00 104 HIS A N 1
ATOM 795 C CA . HIS A 1 104 ? -3.922 8.121 13.563 1.00 85.00 104 HIS A CA 1
ATOM 796 C C . HIS A 1 104 ? -3.831 7.715 15.048 1.00 85.00 104 HIS A C 1
ATOM 798 O O . HIS A 1 104 ? -4.165 8.493 15.940 1.00 85.00 104 HIS A O 1
ATOM 804 N N . THR A 1 105 ? -3.405 6.482 15.338 1.00 81.88 105 THR A N 1
ATOM 805 C CA . THR A 1 105 ? -3.443 5.946 16.714 1.00 81.88 105 THR A CA 1
ATOM 806 C C . THR A 1 105 ? -2.339 6.504 17.616 1.00 81.88 105 THR A C 1
ATOM 808 O O . THR A 1 105 ? -2.370 6.290 18.824 1.00 81.88 105 THR A O 1
ATOM 811 N N . GLY A 1 106 ? -1.348 7.194 17.039 1.00 82.06 106 GLY A N 1
ATOM 812 C CA . GLY A 1 106 ? -0.137 7.636 17.734 1.00 82.06 106 GLY A CA 1
ATOM 813 C C . GLY A 1 106 ? 0.895 6.525 17.950 1.00 82.06 106 GLY A C 1
ATOM 814 O O . GLY A 1 106 ? 2.006 6.827 18.375 1.00 82.06 106 GLY A O 1
ATOM 815 N N . ASN A 1 107 ? 0.561 5.269 17.623 1.00 82.94 107 ASN A N 1
ATOM 816 C CA . ASN A 1 107 ? 1.503 4.159 17.614 1.00 82.94 107 ASN A CA 1
ATOM 817 C C . ASN A 1 107 ? 1.531 3.461 16.229 1.00 82.94 107 ASN A C 1
ATOM 819 O O . ASN A 1 107 ? 0.509 2.918 15.783 1.00 82.94 107 ASN A O 1
ATOM 823 N N . PRO A 1 108 ? 2.686 3.429 15.537 1.00 81.81 108 PRO A N 1
ATOM 824 C CA . PRO A 1 108 ? 2.832 2.731 14.260 1.00 81.81 108 PRO A CA 1
ATOM 825 C C . PRO A 1 108 ? 2.467 1.241 14.333 1.00 81.81 108 PRO A C 1
ATOM 827 O O . PRO A 1 108 ? 1.849 0.713 13.409 1.00 81.81 108 PRO A O 1
ATOM 830 N N . ALA A 1 109 ? 2.797 0.571 15.441 1.00 81.62 109 ALA A N 1
ATOM 831 C CA . ALA A 1 109 ? 2.530 -0.845 15.656 1.00 81.62 109 ALA A CA 1
ATOM 832 C C . ALA A 1 109 ? 1.030 -1.158 15.707 1.00 81.62 109 ALA A C 1
ATOM 834 O O . ALA A 1 109 ? 0.561 -2.003 14.940 1.00 81.62 109 ALA A O 1
ATOM 835 N N . VAL A 1 110 ? 0.266 -0.449 16.554 1.00 84.38 110 VAL A N 1
ATOM 836 C CA . VAL A 1 110 ? -1.204 -0.581 16.597 1.00 84.38 110 VAL A CA 1
ATOM 837 C C . VAL A 1 110 ? -1.806 -0.302 15.227 1.00 84.38 110 VAL A C 1
ATOM 839 O O . VAL A 1 110 ? -2.671 -1.050 14.768 1.00 84.38 110 VAL A O 1
ATOM 842 N N . SER A 1 111 ? -1.359 0.772 14.574 1.00 86.81 111 SER A N 1
ATOM 843 C CA . SER A 1 111 ? -1.896 1.180 13.275 1.00 86.81 111 SER A CA 1
ATOM 844 C C . SER A 1 111 ? -1.688 0.086 12.230 1.00 86.81 111 SER A C 1
ATOM 846 O O . SER A 1 111 ? -2.631 -0.277 11.528 1.00 86.81 111 SER A O 1
ATOM 848 N N . LEU A 1 112 ? -0.481 -0.483 12.157 1.00 86.88 112 LEU A N 1
ATOM 849 C CA . LEU A 1 112 ? -0.149 -1.555 11.222 1.00 86.88 112 LEU A CA 1
ATOM 850 C C . LEU A 1 112 ? -0.909 -2.847 11.531 1.00 86.88 112 LEU A C 1
ATOM 852 O O . LEU A 1 112 ? -1.439 -3.469 10.614 1.00 86.88 112 LEU A O 1
ATOM 856 N N . ALA A 1 113 ? -0.985 -3.247 12.802 1.00 86.31 113 ALA A N 1
ATOM 857 C CA . ALA A 1 113 ? -1.736 -4.434 13.207 1.00 86.31 113 ALA A CA 1
ATOM 858 C C . ALA A 1 113 ? -3.213 -4.313 12.808 1.00 86.31 113 ALA A C 1
ATOM 860 O O . ALA A 1 113 ? -3.804 -5.272 12.309 1.00 86.31 113 ALA A O 1
ATOM 861 N N . ARG A 1 114 ? -3.781 -3.111 12.959 1.00 87.62 114 ARG A N 1
ATOM 862 C CA . ARG A 1 114 ? -5.150 -2.800 12.551 1.00 87.62 114 ARG A CA 1
ATOM 863 C C . ARG A 1 114 ? -5.324 -2.829 11.033 1.00 87.62 114 ARG A C 1
ATOM 865 O O . ARG A 1 114 ? -6.234 -3.503 10.555 1.00 87.62 114 ARG A O 1
ATOM 872 N N . LEU A 1 115 ? -4.417 -2.189 10.288 1.00 88.75 115 LEU A N 1
ATOM 873 C CA . LEU A 1 115 ? -4.388 -2.241 8.822 1.00 88.75 115 LEU A CA 1
ATOM 874 C C . LEU A 1 115 ? -4.337 -3.690 8.329 1.00 88.75 115 LEU A C 1
ATOM 876 O O . LEU A 1 115 ? -5.082 -4.073 7.432 1.00 88.75 115 LEU A O 1
ATOM 880 N N . TYR A 1 116 ? -3.480 -4.505 8.944 1.00 88.44 116 TYR A N 1
ATOM 881 C CA . TYR A 1 116 ? -3.359 -5.912 8.607 1.00 88.44 116 TYR A CA 1
ATOM 882 C C . TYR A 1 116 ? -4.665 -6.664 8.857 1.00 88.44 116 TYR A C 1
ATOM 884 O O . TYR A 1 116 ? -5.168 -7.314 7.944 1.00 88.44 116 TYR A O 1
ATOM 892 N N . SER A 1 117 ? -5.242 -6.547 10.056 1.00 86.12 117 SER A N 1
ATOM 893 C CA . SER A 1 117 ? -6.477 -7.260 10.392 1.00 86.12 117 SER A CA 1
ATOM 894 C C . SER A 1 117 ? -7.657 -6.863 9.507 1.00 86.12 117 SER A C 1
ATOM 896 O O . SER A 1 117 ? -8.422 -7.741 9.117 1.00 86.12 117 SER A O 1
ATOM 898 N N . GLU A 1 118 ? -7.786 -5.573 9.180 1.00 87.00 118 GLU A N 1
ATOM 899 C CA . GLU A 1 118 ? -8.946 -5.035 8.459 1.00 87.00 118 GLU A CA 1
ATOM 900 C C . GLU A 1 118 ? -8.820 -5.166 6.933 1.00 87.00 118 GLU A C 1
ATOM 902 O O . GLU A 1 118 ? -9.832 -5.366 6.269 1.00 87.00 118 GLU A O 1
ATOM 907 N N . HIS A 1 119 ? -7.606 -5.075 6.371 1.00 86.75 119 HIS A N 1
ATOM 908 C CA . HIS A 1 119 ? -7.420 -4.933 4.919 1.00 86.75 119 HIS A CA 1
ATOM 909 C C . HIS A 1 119 ? -6.489 -5.962 4.270 1.00 86.75 119 HIS A C 1
ATOM 911 O O . HIS A 1 119 ? -6.616 -6.219 3.074 1.00 86.75 119 HIS A O 1
ATOM 917 N N . 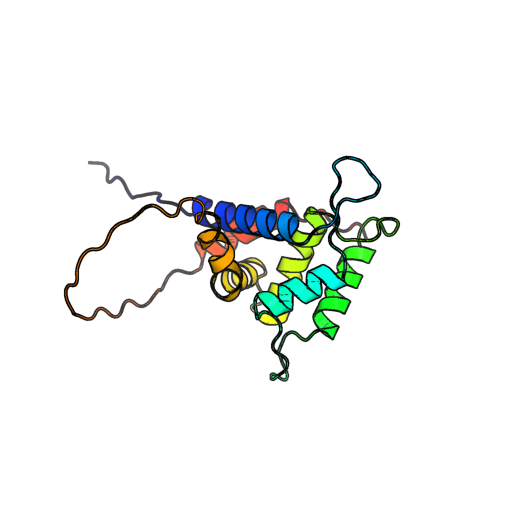LEU A 1 120 ? -5.527 -6.528 5.007 1.00 85.50 120 LEU A N 1
ATOM 918 C CA . LEU A 1 120 ? -4.463 -7.350 4.407 1.00 85.50 120 LEU A CA 1
ATOM 919 C C . LEU A 1 120 ? -4.521 -8.830 4.802 1.00 85.50 120 LEU A C 1
ATOM 921 O O . LEU A 1 120 ? -3.893 -9.653 4.142 1.00 85.50 120 LEU A O 1
ATOM 925 N N . SER A 1 121 ? -5.277 -9.185 5.840 1.00 81.75 121 SER A N 1
ATOM 926 C CA . SER A 1 121 ? -5.387 -10.553 6.359 1.00 81.75 121 SER A CA 1
ATOM 927 C C . SER A 1 121 ? -5.895 -11.550 5.308 1.00 81.75 121 SER A C 1
ATOM 929 O O . SER A 1 121 ? -5.425 -12.688 5.265 1.00 81.75 121 SER A O 1
ATOM 931 N N . SER A 1 122 ? -6.760 -11.103 4.394 1.00 75.31 122 SER A N 1
ATOM 932 C CA . SER A 1 122 ? -7.309 -11.913 3.298 1.00 75.31 122 SER A CA 1
ATOM 933 C C . SER A 1 122 ? -6.256 -12.389 2.291 1.00 75.31 122 SER A C 1
ATOM 935 O O . SER A 1 122 ? -6.407 -13.467 1.719 1.00 75.31 122 SER A O 1
ATOM 937 N N . PHE A 1 123 ? -5.145 -11.657 2.120 1.00 70.88 123 PHE A N 1
ATOM 938 C CA . PHE A 1 123 ? -4.059 -12.073 1.219 1.00 70.88 123 PHE A CA 1
ATOM 939 C C . PHE A 1 123 ? -3.371 -13.365 1.680 1.00 70.88 123 PHE A C 1
ATOM 941 O O . PHE A 1 123 ? -2.750 -14.053 0.872 1.00 70.88 123 PHE A O 1
ATOM 948 N N . ASN A 1 124 ? -3.487 -13.716 2.963 1.00 61.16 124 ASN A N 1
ATOM 949 C CA . ASN A 1 124 ? -2.920 -14.946 3.508 1.00 61.16 124 ASN A CA 1
ATOM 950 C C . ASN A 1 124 ? -3.817 -16.176 3.242 1.00 61.16 124 ASN A C 1
ATOM 952 O O . ASN A 1 124 ? -3.337 -17.306 3.288 1.00 61.16 124 ASN A O 1
ATOM 956 N N . SER A 1 125 ? -5.108 -15.977 2.945 1.00 49.34 125 SER A N 1
ATOM 957 C CA . SER A 1 125 ? -6.070 -17.066 2.713 1.00 49.34 125 SER A CA 1
ATOM 958 C C . SER A 1 125 ? -6.089 -17.568 1.266 1.00 49.34 125 SER A C 1
ATOM 960 O O . SER A 1 125 ? -6.406 -18.732 1.033 1.00 49.34 125 SER A O 1
ATOM 962 N N . GLU A 1 126 ? -5.708 -16.738 0.293 1.00 45.69 126 GLU A N 1
ATOM 963 C CA . GLU A 1 126 ? -5.781 -17.099 -1.133 1.00 45.69 126 GLU A CA 1
ATOM 964 C C . GLU A 1 126 ? -4.510 -17.762 -1.688 1.00 45.69 126 GLU A C 1
ATOM 966 O O . GLU A 1 126 ? -4.511 -18.268 -2.807 1.00 45.69 126 GLU A O 1
ATOM 971 N N . ALA A 1 127 ? -3.441 -17.873 -0.893 1.00 44.38 127 ALA A N 1
ATOM 972 C CA . ALA A 1 127 ? -2.245 -18.635 -1.271 1.00 44.38 127 ALA A CA 1
ATOM 973 C C . ALA A 1 127 ? -2.439 -20.169 -1.206 1.00 44.38 127 ALA A C 1
ATOM 975 O O . ALA A 1 127 ? -1.494 -20.917 -1.450 1.00 44.38 127 ALA A O 1
ATOM 976 N N . SER A 1 128 ? -3.649 -20.648 -0.883 1.00 35.53 128 SER A N 1
ATOM 977 C CA . SER A 1 128 ? -3.972 -22.071 -0.714 1.00 35.53 128 SER A CA 1
ATOM 978 C C . SER A 1 128 ? -5.137 -22.546 -1.594 1.00 35.53 128 SER A C 1
ATOM 980 O O . SER A 1 128 ? -5.910 -23.406 -1.171 1.00 35.53 128 SER A O 1
ATOM 982 N N . VAL A 1 129 ? -5.279 -22.029 -2.819 1.00 40.75 129 VAL A N 1
ATOM 983 C CA . VAL A 1 129 ? -6.205 -22.615 -3.804 1.00 40.75 129 VAL A CA 1
ATOM 984 C C . VAL A 1 129 ? -5.446 -22.998 -5.066 1.00 40.75 129 VAL A C 1
ATOM 986 O O . VAL A 1 129 ? -5.200 -22.190 -5.957 1.00 40.75 129 VAL A O 1
ATOM 989 N N . GLY A 1 130 ? -5.076 -24.273 -5.113 1.00 38.94 130 GLY A N 1
ATOM 990 C CA . GLY A 1 130 ? -4.428 -24.904 -6.251 1.00 38.94 130 GLY A CA 1
ATOM 991 C C . GLY A 1 130 ? -4.563 -26.421 -6.222 1.00 38.94 130 GLY A C 1
ATOM 992 O O . GLY A 1 130 ? -3.565 -27.090 -6.424 1.00 38.94 130 GLY A O 1
ATOM 993 N N . ASP A 1 131 ? -5.764 -26.946 -5.946 1.00 32.25 131 ASP A N 1
ATOM 994 C CA . ASP A 1 131 ? -6.197 -28.266 -6.435 1.00 32.25 131 ASP A CA 1
ATOM 995 C C . ASP A 1 131 ? -7.737 -28.399 -6.336 1.00 32.25 131 ASP A C 1
ATOM 997 O O . ASP A 1 131 ? -8.281 -28.446 -5.228 1.00 32.25 131 ASP A O 1
ATOM 1001 N N . PRO A 1 132 ? -8.493 -28.405 -7.453 1.00 47.75 132 PRO A N 1
ATOM 1002 C CA . PRO A 1 132 ? -9.923 -28.679 -7.433 1.00 47.75 132 PRO A CA 1
ATOM 1003 C C . PRO A 1 132 ? -10.163 -30.190 -7.546 1.00 47.75 132 PRO A C 1
ATOM 1005 O O . PRO A 1 132 ? -10.377 -30.719 -8.637 1.00 47.75 132 PRO A O 1
ATOM 1008 N N . ALA A 1 133 ? -10.188 -30.887 -6.409 1.00 40.91 133 ALA A N 1
ATOM 1009 C CA . ALA A 1 133 ? -10.634 -32.277 -6.343 1.00 40.91 133 ALA A CA 1
ATOM 1010 C C . ALA A 1 133 ? -11.615 -32.510 -5.177 1.00 40.91 133 ALA A C 1
ATOM 1012 O O . ALA A 1 133 ? -11.232 -32.840 -4.064 1.00 40.91 133 ALA A O 1
ATOM 1013 N N . ILE A 1 134 ? -12.903 -32.328 -5.491 1.00 47.84 134 ILE A N 1
ATOM 1014 C CA . ILE A 1 134 ? -14.046 -33.178 -5.102 1.00 47.84 134 ILE A CA 1
ATOM 1015 C C . ILE A 1 134 ? -14.151 -33.602 -3.617 1.00 47.84 134 ILE A C 1
ATOM 1017 O O . ILE A 1 134 ? -13.550 -34.589 -3.205 1.00 47.84 134 ILE A O 1
ATOM 1021 N N . SER A 1 135 ? -15.100 -33.017 -2.872 1.00 37.81 135 SER A N 1
ATOM 1022 C CA . SER A 1 135 ? -16.312 -33.733 -2.404 1.00 37.81 135 SER A CA 1
ATOM 1023 C C . SER A 1 135 ? -17.128 -32.959 -1.368 1.00 37.81 135 SER A C 1
ATOM 1025 O O . SER A 1 135 ? -16.608 -32.392 -0.415 1.00 37.81 135 SER A O 1
ATOM 1027 N N . ASN A 1 136 ? -18.442 -33.034 -1.578 1.00 43.47 136 ASN A N 1
ATOM 1028 C CA . ASN A 1 136 ? -19.549 -32.706 -0.687 1.00 43.47 136 ASN A CA 1
ATOM 1029 C C . ASN A 1 136 ? -19.376 -33.145 0.776 1.00 43.47 136 ASN A C 1
ATOM 1031 O O . ASN A 1 136 ? -18.884 -34.240 1.037 1.00 43.47 136 ASN A O 1
ATOM 1035 N N . GLY A 1 137 ? -20.040 -32.414 1.681 1.00 36.19 137 GLY A N 1
ATOM 1036 C CA . GLY A 1 137 ? -20.741 -33.064 2.792 1.00 36.19 137 GLY A CA 1
ATOM 1037 C C . GLY A 1 137 ? -20.872 -32.284 4.101 1.00 36.19 137 GLY A C 1
ATOM 1038 O O . GLY A 1 137 ? -20.042 -32.434 4.983 1.00 36.19 137 GLY A O 1
ATOM 1039 N N . GLN A 1 138 ? -22.044 -31.662 4.265 1.00 34.06 138 GLN A N 1
ATOM 1040 C CA . GLN A 1 138 ? -22.902 -31.772 5.458 1.00 34.06 138 GLN A CA 1
ATOM 1041 C C . GLN A 1 138 ? -22.916 -30.652 6.525 1.00 34.06 138 GLN A C 1
ATOM 1043 O O . GLN A 1 138 ? -21.907 -30.171 7.025 1.00 34.06 138 GLN A O 1
ATOM 1048 N N . GLN A 1 139 ? -24.164 -30.286 6.839 1.00 41.09 139 GLN A N 1
ATOM 1049 C CA . GLN A 1 139 ? -24.692 -29.308 7.793 1.00 41.09 139 GLN A CA 1
ATOM 1050 C C . GLN A 1 139 ? -24.317 -29.580 9.258 1.00 41.09 139 GLN A C 1
ATOM 1052 O O . GLN A 1 139 ? -24.167 -30.737 9.647 1.00 41.09 139 GLN A O 1
ATOM 1057 N N . GLY A 1 140 ? -24.416 -28.540 10.097 1.00 33.47 140 GLY A N 1
ATOM 1058 C CA . GLY A 1 140 ? -24.991 -28.722 11.434 1.00 33.47 140 GLY A CA 1
ATOM 1059 C C . GLY A 1 140 ? -24.562 -27.746 12.529 1.00 33.47 140 GLY A C 1
ATOM 1060 O O . GLY A 1 140 ? -23.485 -27.892 13.092 1.00 33.47 140 GLY A O 1
ATOM 1061 N N . SER A 1 141 ? -25.524 -26.905 12.919 1.00 37.44 141 SER A N 1
ATOM 1062 C CA . SER A 1 141 ? -25.890 -26.573 14.307 1.00 37.44 141 SER A CA 1
ATOM 1063 C C . SER A 1 141 ? -25.409 -25.273 14.961 1.00 37.44 141 SER A C 1
ATOM 1065 O O . SER A 1 141 ? -24.254 -24.865 14.924 1.00 37.44 141 SER A O 1
ATOM 1067 N N . GLU A 1 142 ? -26.411 -24.659 15.589 1.00 39.53 142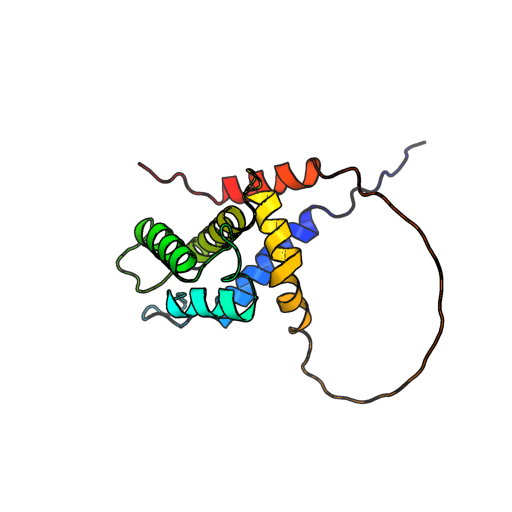 GLU A N 1
ATOM 1068 C CA . GLU A 1 142 ? -26.521 -23.326 16.162 1.00 39.53 142 GLU A CA 1
ATOM 1069 C C . GLU A 1 142 ? -26.143 -23.270 17.658 1.00 39.53 142 GLU A C 1
ATOM 1071 O O . GLU A 1 142 ? -26.422 -24.202 18.412 1.00 39.53 142 GLU A O 1
ATOM 1076 N N . GLY A 1 143 ? -25.647 -22.097 18.084 1.00 35.59 143 GLY A N 1
ATOM 1077 C CA . GLY A 1 143 ? -25.803 -21.517 19.433 1.00 35.59 143 GLY A CA 1
ATOM 1078 C C . GLY A 1 143 ? -24.667 -21.737 20.454 1.00 35.59 143 GLY A C 1
ATOM 1079 O O . GLY A 1 143 ? -23.870 -22.657 20.308 1.00 35.59 143 GLY A O 1
ATOM 1080 N N . PRO A 1 144 ? -24.646 -20.992 21.583 1.00 48.00 144 PRO A N 1
ATOM 1081 C CA . PRO A 1 144 ? -24.900 -19.553 21.745 1.00 48.00 144 PRO A CA 1
ATOM 1082 C C . PRO A 1 144 ? -23.815 -18.829 22.596 1.00 48.00 144 PRO A C 1
ATOM 1084 O O . PRO A 1 144 ? -23.105 -19.440 23.383 1.00 48.00 144 PRO A O 1
ATOM 1087 N N . GLY A 1 145 ? -23.749 -17.496 22.463 1.00 46.97 145 GLY A N 1
ATOM 1088 C CA . GLY A 1 145 ? -23.375 -16.506 23.493 1.00 46.97 145 GLY A CA 1
ATOM 1089 C C . GLY A 1 145 ? -22.139 -16.711 24.391 1.00 46.97 145 GLY A C 1
ATOM 1090 O O . GLY A 1 145 ? -22.199 -17.409 25.402 1.00 46.97 145 GLY A O 1
ATOM 1091 N N . HIS A 1 146 ? -21.093 -15.910 24.156 1.00 35.88 146 HIS A N 1
ATOM 1092 C CA . HIS A 1 146 ? -20.279 -15.358 25.247 1.00 35.88 146 HIS A CA 1
ATOM 1093 C C . HIS A 1 146 ? -19.652 -14.019 24.841 1.00 35.88 146 HIS A C 1
ATOM 1095 O O . HIS A 1 146 ? -18.779 -13.959 23.976 1.00 35.88 146 HIS A O 1
ATOM 1101 N N . GLU A 1 147 ? -20.117 -12.942 25.475 1.00 48.34 147 GLU A N 1
ATOM 1102 C CA . GLU A 1 147 ? -19.403 -11.670 25.541 1.00 48.34 147 GLU A CA 1
ATOM 1103 C C . GLU A 1 147 ? -18.049 -11.906 26.220 1.00 48.34 147 GLU A C 1
ATOM 1105 O O . GLU A 1 147 ? -17.992 -12.335 27.371 1.00 48.34 147 GLU A O 1
ATOM 1110 N N . VAL A 1 148 ? -16.950 -11.622 25.520 1.00 41.91 148 VAL A N 1
ATOM 1111 C CA . VAL A 1 148 ? -15.628 -11.513 26.142 1.00 41.91 148 VAL A CA 1
ATOM 1112 C C . VAL A 1 148 ? -14.983 -10.218 25.669 1.00 41.91 148 VAL A C 1
ATOM 1114 O O . VAL A 1 148 ? -14.496 -10.090 24.547 1.00 41.91 148 VAL A O 1
ATOM 1117 N N . LEU A 1 149 ? -15.023 -9.246 26.575 1.00 51.50 149 LEU A N 1
ATOM 1118 C CA . LEU A 1 149 ? -14.236 -8.019 26.583 1.00 51.50 149 LEU A CA 1
ATOM 1119 C C . LEU A 1 149 ? -12.739 -8.352 26.390 1.00 51.50 149 LEU A C 1
ATOM 1121 O O . LEU A 1 149 ? -12.210 -9.132 27.185 1.00 51.50 149 LEU A O 1
ATOM 1125 N N . PRO A 1 150 ? -11.998 -7.757 25.435 1.00 45.28 150 PRO A N 1
ATOM 1126 C CA . PRO A 1 150 ? -10.551 -7.908 25.418 1.00 45.28 150 PRO A CA 1
ATOM 1127 C C . PRO A 1 150 ? -9.885 -6.706 26.099 1.00 45.28 150 PRO A C 1
ATOM 1129 O O . PRO A 1 150 ? -9.433 -5.757 25.454 1.00 45.28 150 PRO A O 1
ATOM 1132 N N . GLU A 1 151 ? -9.781 -6.771 27.427 1.00 47.34 151 GLU A N 1
ATOM 1133 C CA . GLU A 1 151 ? -8.714 -6.096 28.168 1.00 47.34 151 GLU A CA 1
ATOM 1134 C C . GLU A 1 151 ? -7.431 -6.926 28.027 1.00 47.34 151 GLU A C 1
ATOM 1136 O O . GLU A 1 151 ? -7.350 -8.021 28.578 1.00 47.34 151 GLU A O 1
ATOM 1141 N N . ARG A 1 152 ? -6.458 -6.406 27.260 1.00 45.12 152 ARG A N 1
ATOM 1142 C CA . ARG A 1 152 ? -4.984 -6.589 27.356 1.00 45.12 152 ARG A CA 1
ATOM 1143 C C . ARG A 1 152 ? -4.344 -6.309 25.988 1.00 45.12 152 ARG A C 1
ATOM 1145 O O . ARG A 1 152 ? -4.057 -7.215 25.218 1.00 45.12 152 ARG A O 1
ATOM 1152 N N . LYS A 1 153 ? -4.141 -5.023 25.678 1.00 47.78 153 LYS A N 1
ATOM 1153 C CA . LYS A 1 153 ? -3.564 -4.519 24.410 1.00 47.78 153 LYS A CA 1
ATOM 1154 C C . LYS A 1 153 ? -2.150 -3.924 24.545 1.00 47.78 153 LYS A C 1
ATOM 1156 O O . LYS A 1 153 ? -1.679 -3.298 23.607 1.00 47.78 153 LYS A O 1
ATOM 1161 N N . LYS A 1 154 ? -1.489 -4.056 25.702 1.00 46.25 154 LYS A N 1
ATOM 1162 C CA . LYS A 1 154 ? -0.257 -3.297 25.994 1.00 46.25 154 LYS A CA 1
ATOM 1163 C C . LYS A 1 154 ? 1.036 -3.992 25.553 1.00 46.25 154 LYS A C 1
ATOM 1165 O O . LYS A 1 154 ? 1.902 -3.333 24.999 1.00 46.25 154 LYS A O 1
ATOM 1170 N N . ASP A 1 155 ? 1.152 -5.307 25.725 1.00 46.09 155 ASP A N 1
ATOM 1171 C CA . ASP A 1 155 ? 2.420 -6.015 25.473 1.00 46.09 155 ASP A CA 1
ATOM 1172 C C . ASP A 1 155 ? 2.727 -6.260 23.986 1.00 46.09 155 ASP A C 1
ATOM 1174 O O . ASP A 1 155 ? 3.885 -6.256 23.578 1.00 46.09 155 ASP A O 1
ATOM 1178 N N . THR A 1 156 ? 1.705 -6.433 23.143 1.00 49.03 156 THR A N 1
ATOM 1179 C CA . THR A 1 156 ? 1.881 -6.631 21.689 1.00 49.03 156 THR A CA 1
ATOM 1180 C C . THR A 1 156 ? 2.426 -5.378 21.001 1.00 49.03 156 THR A C 1
ATOM 1182 O O . THR A 1 156 ? 3.131 -5.461 20.000 1.00 49.03 156 THR A O 1
ATOM 1185 N N . ASP A 1 157 ? 2.109 -4.217 21.561 1.00 53.25 157 ASP A N 1
ATOM 1186 C CA . ASP A 1 157 ? 2.419 -2.913 20.995 1.00 53.25 157 ASP A CA 1
ATOM 1187 C C . 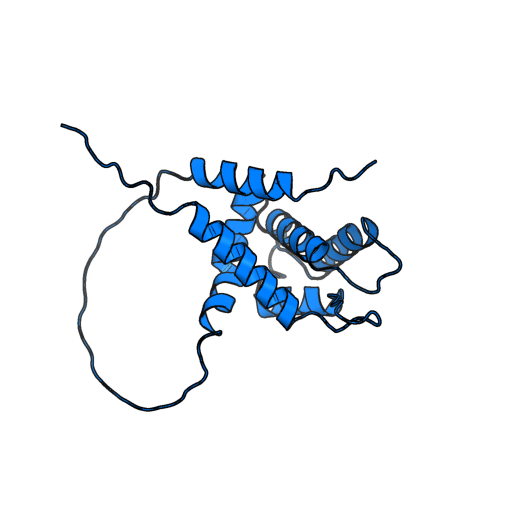ASP A 1 157 ? 3.919 -2.581 21.082 1.00 53.25 157 ASP A C 1
ATOM 1189 O O . ASP A 1 157 ? 4.518 -2.051 20.146 1.00 53.25 157 ASP A O 1
ATOM 1193 N N . GLU A 1 158 ? 4.558 -2.981 22.185 1.00 56.06 158 GLU A N 1
ATOM 1194 C CA . GLU A 1 158 ? 5.956 -2.657 22.487 1.00 56.06 158 GLU A CA 1
ATOM 1195 C C . GLU A 1 158 ? 6.960 -3.553 21.732 1.00 56.06 158 GLU A C 1
ATOM 1197 O O . GLU A 1 158 ? 8.090 -3.142 21.461 1.00 56.06 158 GLU A O 1
ATOM 1202 N N . GLU A 1 159 ? 6.575 -4.780 21.366 1.00 53.69 159 GLU A N 1
ATOM 1203 C CA . GLU A 1 159 ? 7.437 -5.707 20.614 1.00 53.69 159 GLU A CA 1
ATOM 1204 C C . GLU A 1 159 ? 7.410 -5.428 19.104 1.00 53.69 159 GLU A C 1
ATOM 1206 O O . GLU A 1 159 ? 8.462 -5.403 18.461 1.00 53.69 159 GLU A O 1
ATOM 1211 N N . VAL A 1 160 ? 6.229 -5.127 18.548 1.00 53.81 160 VAL A N 1
ATOM 1212 C CA . VAL A 1 160 ? 6.096 -4.665 17.156 1.00 53.81 160 VAL A CA 1
ATOM 1213 C C . VAL A 1 160 ? 6.869 -3.360 16.979 1.00 53.81 160 VAL A C 1
ATOM 1215 O O . VAL A 1 160 ? 7.677 -3.257 16.058 1.00 53.81 160 VAL A O 1
ATOM 1218 N N . ALA A 1 161 ? 6.706 -2.402 17.898 1.00 58.03 161 ALA A N 1
ATOM 1219 C CA . ALA A 1 161 ? 7.480 -1.166 17.875 1.00 58.03 161 ALA A CA 1
ATOM 1220 C C . ALA A 1 161 ? 8.993 -1.449 17.872 1.00 58.03 161 ALA A C 1
ATOM 1222 O O . ALA A 1 161 ? 9.700 -0.918 17.023 1.00 58.03 161 ALA A O 1
ATOM 1223 N N . ARG A 1 162 ? 9.486 -2.364 18.721 1.00 59.03 162 ARG A N 1
ATOM 1224 C CA . ARG A 1 162 ? 10.919 -2.709 18.790 1.00 59.03 162 ARG A CA 1
ATOM 1225 C C . ARG A 1 162 ? 11.483 -3.361 17.527 1.00 59.03 162 ARG A C 1
ATOM 1227 O O . ARG A 1 162 ? 12.585 -3.006 17.115 1.00 59.03 162 ARG A O 1
ATOM 1234 N N . VAL A 1 163 ? 10.770 -4.300 16.904 1.00 58.38 163 VAL A N 1
ATOM 1235 C CA . VAL A 1 163 ? 11.244 -4.959 15.668 1.00 58.38 163 VAL A CA 1
ATOM 1236 C C . VAL A 1 163 ? 11.272 -3.971 14.505 1.00 58.38 163 VAL A C 1
ATOM 1238 O O . VAL A 1 163 ? 12.223 -3.965 13.720 1.00 58.38 163 VAL A O 1
ATOM 1241 N N . PHE A 1 164 ? 10.263 -3.105 14.414 1.00 57.62 164 PHE A N 1
ATOM 1242 C CA . PHE A 1 164 ? 10.211 -2.089 13.370 1.00 57.62 164 PHE A CA 1
ATOM 1243 C C . PHE A 1 164 ? 11.202 -0.955 13.618 1.00 57.62 164 PHE A C 1
ATOM 1245 O O . PHE A 1 164 ? 11.825 -0.511 12.663 1.00 57.62 164 PHE A O 1
ATOM 1252 N N . GLU A 1 165 ? 11.447 -0.548 14.863 1.00 57.91 165 GLU A N 1
ATOM 1253 C CA . GLU A 1 165 ? 12.497 0.417 15.211 1.00 57.91 165 GLU A CA 1
ATOM 1254 C C . GLU A 1 165 ? 13.899 -0.138 14.933 1.00 57.91 165 GLU A C 1
ATOM 1256 O O . GLU A 1 165 ? 14.754 0.583 14.428 1.00 57.91 165 GLU A O 1
ATOM 1261 N N . ALA A 1 166 ? 14.113 -1.445 15.119 1.00 54.84 166 ALA A N 1
ATOM 1262 C CA . ALA A 1 166 ? 15.342 -2.117 14.692 1.00 54.84 166 ALA A CA 1
ATOM 1263 C C . ALA A 1 166 ? 15.495 -2.187 13.157 1.00 54.84 166 ALA A C 1
ATOM 1265 O O . ALA A 1 166 ? 16.615 -2.276 12.651 1.00 54.84 166 ALA A O 1
ATOM 1266 N N . CYS A 1 167 ? 14.387 -2.146 12.410 1.00 45.53 167 CYS A N 1
ATOM 1267 C CA . CYS A 1 167 ? 14.377 -2.122 10.943 1.00 45.53 167 CYS A CA 1
ATOM 1268 C C . CYS A 1 167 ? 14.406 -0.695 10.365 1.00 45.53 167 CYS A C 1
ATOM 1270 O O . CYS A 1 167 ? 14.838 -0.504 9.225 1.00 45.53 167 CYS A O 1
ATOM 1272 N N . ARG A 1 168 ? 13.993 0.308 11.148 1.00 50.56 168 ARG A N 1
ATOM 1273 C CA . ARG A 1 168 ? 14.042 1.729 10.805 1.00 50.56 168 ARG A CA 1
ATOM 1274 C C . ARG A 1 168 ? 15.498 2.178 10.909 1.00 50.56 168 ARG A C 1
ATOM 1276 O O . ARG A 1 168 ? 16.004 2.469 11.990 1.00 50.56 168 ARG A O 1
ATOM 1283 N N . ARG A 1 169 ? 16.216 2.230 9.782 1.00 46.25 169 ARG A N 1
ATOM 1284 C CA . ARG A 1 169 ? 17.514 2.923 9.775 1.00 46.25 169 ARG A CA 1
ATOM 1285 C C . ARG A 1 169 ? 17.291 4.368 10.233 1.00 46.25 169 ARG A C 1
ATOM 1287 O O . ARG A 1 169 ? 16.296 4.973 9.823 1.00 46.25 169 ARG A O 1
ATOM 1294 N N . PRO A 1 170 ? 18.206 4.947 11.030 1.00 40.62 170 PRO A N 1
ATOM 1295 C CA . PRO A 1 170 ? 18.162 6.372 11.289 1.00 40.62 170 PRO A CA 1
ATOM 1296 C C . PRO A 1 170 ? 18.269 7.075 9.935 1.00 40.62 170 PRO A C 1
ATOM 1298 O O . PRO A 1 170 ? 19.267 6.928 9.227 1.00 40.62 170 PRO A O 1
ATOM 1301 N N . LEU A 1 171 ? 17.211 7.795 9.560 1.00 41.78 171 LEU A N 1
ATOM 1302 C CA . LEU A 1 171 ? 17.272 8.801 8.509 1.00 41.78 171 LEU A CA 1
ATOM 1303 C C . LEU A 1 171 ? 18.339 9.799 8.961 1.00 41.78 171 LEU A C 1
ATOM 1305 O O . LEU A 1 171 ? 18.090 10.625 9.840 1.00 41.78 171 LEU A O 1
ATOM 1309 N N . MET A 1 172 ? 19.557 9.641 8.442 1.00 37.06 172 MET A N 1
ATOM 1310 C CA . MET A 1 172 ? 20.618 10.626 8.602 1.00 37.06 172 MET A CA 1
ATOM 1311 C C . MET A 1 172 ? 20.080 11.933 8.021 1.00 37.06 172 MET A C 1
ATOM 1313 O O . MET A 1 172 ? 19.775 12.004 6.832 1.00 37.06 172 MET A O 1
ATOM 1317 N N . ARG A 1 173 ? 19.854 12.895 8.920 1.00 37.38 173 ARG A N 1
ATOM 1318 C CA . ARG A 1 173 ? 19.484 14.276 8.611 1.00 37.38 173 ARG A CA 1
ATOM 1319 C C . ARG A 1 173 ? 20.578 14.976 7.823 1.00 37.38 173 ARG A C 1
ATOM 1321 O O . ARG A 1 173 ? 21.761 14.706 8.124 1.00 37.38 173 ARG A O 1
#

Organism: Perkinsus olseni (NCBI:txid32597)

Foldseek 3Di:
DDDDDDPDDLVPLLVVLLVLLVLLQVVQWDDDPDPPFTFHALVSQLVLCVVQVQADPPDPQGCHSVNLSVLQVVLCVLDPVVGRGDGSLSSVVSLLVSLCSGPVPVASQVSNSVCCVRGRVVSVVVVPDDDDDDDDDDDDDDDDDDDDDDPDDPPSRVVSSVVVVVSDDPSPD

pLDDT: mean 71.94, std 21.17, range [32.25, 94.25]

Secondary structure (DSSP, 8-state):
---------HHHHHHHHHHHHHHHHHHH-EE-SSTT-EEB-HHHHHHHHHHTT---TT-TTS--HHHHHHHHHHHHHTS-TTSSSB-HHHHHHHHHHHHHHHH--S-HHHHHHHHIIIIIGGGGTGGG-------------------------SHHHHHHHHHHHHHS-----

Radius of gyration: 19.55 Å; chains: 1; bounding box: 47×48×57 Å

InterPro domains:
  IPR011992 EF-hand domain pair [SSF47473] (18-107)

Sequence (173 aa):
MSAPSSGLGNGAGIRDIQRTLLCIFDYYSTPSSQPGERLLRASKLRRMCLDSGIIDEEGHKGLTDVRVDLIYTRIHNSGDQTAQGLSKHQFMDAVVALAEEKYHTGNPAVSLARLYSEHLSSFNSEASVGDPAISNGQQGSEGPGHEVLPERKKDTDEEVARVFEACRRPLMR